Protein AF-A0A920J8P7-F1 (afdb_monomer_lite)

Sequence (78 aa):
MIVGLYLLLQALDGNLLVPILFSDAVKLHPVVIMLAVFVFGGIFGFWGAFFSIPLATFIKAVWNSWPSTSAIMKIRCL

Secondary structure (DSSP, 8-state):
-HHHHHHHHHHHIIIIIHHHHHHHS-SS-THHHHHHHHHHHHHHTHHHHHHHHHHHHHHHHHHHHS--S-GGGSSTT-

Radius of gyration: 18.2 Å; chains: 1; bounding box: 36×25×57 Å

pLDDT: mean 71.9, std 11.52, range [48.06, 86.56]

Foldseek 3Di:
DVVVVVVVCCCCCVVPVVVVVVVPLDPDDPVLLVVQCCVQCVVPNPVSNVVSVVVVVVVSVVVVVPDPPPVPPPPVPD

Structure (mmCIF, N/CA/C/O backbone):
data_AF-A0A920J8P7-F1
#
_entry.id   AF-A0A920J8P7-F1
#
loop_
_atom_site.group_PDB
_atom_site.id
_atom_site.type_symbol
_atom_site.label_atom_id
_atom_site.label_alt_id
_atom_site.label_comp_id
_atom_site.label_asym_id
_atom_site.label_entity_id
_atom_site.label_seq_id
_atom_site.pdbx_PDB_ins_code
_atom_site.Cartn_x
_atom_site.Cartn_y
_atom_site.Cartn_z
_atom_site.occupancy
_atom_site.B_iso_or_equiv
_atom_site.auth_seq_id
_atom_site.auth_comp_id
_atom_site.auth_asym_id
_atom_site.auth_atom_id
_atom_site.pdbx_PDB_model_num
ATOM 1 N N . MET A 1 1 ? 24.240 -7.151 -13.673 1.00 67.19 1 MET A N 1
ATOM 2 C CA . MET A 1 1 ? 24.437 -8.008 -12.476 1.00 67.19 1 MET A CA 1
ATOM 3 C C . MET A 1 1 ? 23.506 -7.651 -11.318 1.00 67.19 1 MET A C 1
ATOM 5 O O . MET A 1 1 ? 23.157 -8.535 -10.556 1.00 67.19 1 MET A O 1
ATOM 9 N N . ILE A 1 2 ? 23.022 -6.410 -11.226 1.00 80.19 2 ILE A N 1
ATOM 10 C CA . ILE A 1 2 ? 22.105 -5.964 -10.162 1.00 80.19 2 ILE A CA 1
ATOM 11 C C . ILE A 1 2 ? 20.702 -6.603 -10.307 1.00 80.19 2 ILE A C 1
ATOM 13 O O . ILE A 1 2 ? 20.083 -6.988 -9.322 1.00 80.19 2 ILE A O 1
ATOM 17 N N . VAL A 1 3 ? 20.244 -6.819 -11.547 1.00 85.88 3 VAL A N 1
ATOM 18 C CA . VAL A 1 3 ? 18.909 -7.373 -11.856 1.00 85.88 3 VAL A CA 1
ATOM 19 C C . VAL A 1 3 ? 18.708 -8.800 -11.322 1.00 85.88 3 VAL A C 1
ATOM 21 O O . VAL A 1 3 ? 17.632 -9.114 -10.830 1.00 85.88 3 VAL A O 1
ATOM 24 N N . GLY A 1 4 ? 19.737 -9.655 -11.351 1.00 86.56 4 GLY A N 1
ATOM 25 C CA . GLY A 1 4 ? 19.620 -11.040 -10.869 1.00 86.56 4 GLY A CA 1
ATOM 26 C C . GLY A 1 4 ? 19.405 -11.139 -9.355 1.00 86.56 4 GLY A C 1
ATOM 27 O O . GLY A 1 4 ? 18.611 -11.957 -8.901 1.00 86.56 4 GLY A O 1
ATOM 28 N N . LEU A 1 5 ? 20.057 -10.263 -8.582 1.00 83.25 5 LEU A N 1
ATOM 29 C CA . LEU A 1 5 ? 19.888 -10.199 -7.129 1.00 83.25 5 LEU A CA 1
ATOM 30 C C . LEU A 1 5 ? 18.501 -9.653 -6.752 1.00 83.25 5 LEU A C 1
ATOM 32 O O . LEU A 1 5 ? 17.855 -10.192 -5.857 1.00 83.25 5 LEU A O 1
ATOM 36 N N . TYR A 1 6 ? 18.018 -8.637 -7.480 1.00 84.12 6 TYR A N 1
ATOM 37 C CA . TYR A 1 6 ? 16.667 -8.099 -7.299 1.00 84.12 6 TYR A CA 1
ATOM 38 C C . TYR A 1 6 ? 15.577 -9.121 -7.617 1.00 84.12 6 TYR A C 1
ATOM 40 O O . TYR A 1 6 ? 14.600 -9.184 -6.885 1.00 84.12 6 TYR A O 1
ATOM 48 N N . LEU A 1 7 ? 15.739 -9.943 -8.659 1.00 83.19 7 LEU A N 1
ATOM 49 C CA . LEU A 1 7 ? 14.772 -10.998 -8.981 1.00 83.19 7 LEU A CA 1
ATOM 50 C C . LEU A 1 7 ? 14.703 -12.074 -7.890 1.00 83.19 7 LEU A C 1
ATOM 52 O O . LEU A 1 7 ? 13.620 -12.572 -7.592 1.00 83.19 7 LEU A O 1
ATOM 56 N N . LEU A 1 8 ? 15.839 -12.404 -7.268 1.00 82.31 8 LEU A N 1
ATOM 57 C CA . LEU A 1 8 ? 15.885 -13.367 -6.171 1.00 82.31 8 LEU A CA 1
ATOM 58 C C . LEU A 1 8 ? 15.203 -12.817 -4.910 1.00 82.31 8 LEU A C 1
ATOM 60 O O . LEU A 1 8 ? 14.386 -13.516 -4.316 1.00 82.31 8 LEU A O 1
ATOM 64 N N . LEU A 1 9 ? 15.486 -11.557 -4.546 1.00 81.62 9 LEU A N 1
ATOM 65 C CA . LEU A 1 9 ? 14.775 -10.865 -3.465 1.00 81.62 9 LEU A CA 1
ATOM 66 C C . LEU A 1 9 ? 13.283 -10.756 -3.782 1.00 81.62 9 LEU A C 1
ATOM 68 O O . LEU A 1 9 ? 12.467 -11.138 -2.966 1.00 81.62 9 LEU A O 1
ATOM 72 N N . GLN A 1 10 ? 12.899 -10.328 -4.984 1.00 75.81 10 GLN A N 1
ATOM 73 C CA . GLN A 1 10 ? 11.492 -10.170 -5.355 1.00 75.81 10 GLN A CA 1
ATOM 74 C C . GLN A 1 10 ? 10.720 -11.496 -5.308 1.00 75.81 10 GLN A C 1
ATOM 76 O O . GLN A 1 10 ? 9.548 -11.500 -4.940 1.00 75.81 10 GLN A O 1
ATOM 81 N N . ALA A 1 11 ? 11.364 -12.621 -5.627 1.00 79.44 11 ALA A N 1
ATOM 82 C CA . ALA A 1 11 ? 10.763 -13.944 -5.493 1.00 79.44 11 ALA A CA 1
ATOM 83 C C . ALA A 1 11 ? 10.626 -14.384 -4.023 1.00 79.44 11 ALA A C 1
ATOM 85 O O . ALA A 1 11 ? 9.589 -14.925 -3.646 1.00 79.44 11 ALA A O 1
ATOM 86 N N . LEU A 1 12 ? 11.637 -14.141 -3.181 1.00 78.75 12 LEU A N 1
ATOM 87 C CA . LEU A 1 12 ? 11.610 -14.503 -1.757 1.00 78.75 12 LEU A CA 1
ATOM 88 C C . LEU A 1 12 ? 10.682 -13.585 -0.944 1.00 78.75 12 LEU A C 1
ATOM 90 O O . LEU A 1 12 ? 9.814 -14.055 -0.202 1.00 78.75 12 LEU A O 1
ATOM 94 N N . ASP A 1 13 ? 10.832 -12.277 -1.138 1.00 71.19 13 ASP A N 1
ATOM 95 C CA . ASP A 1 13 ? 10.049 -11.231 -0.494 1.00 71.19 13 ASP A CA 1
ATOM 96 C C . ASP A 1 13 ? 8.595 -11.243 -0.988 1.00 71.19 13 ASP A C 1
ATOM 98 O O . ASP A 1 13 ? 7.664 -11.168 -0.188 1.00 71.19 13 ASP A O 1
ATOM 102 N N . GLY A 1 14 ? 8.380 -11.416 -2.297 1.00 69.69 14 GLY A N 1
ATOM 103 C CA . GLY A 1 14 ? 7.060 -11.387 -2.932 1.00 69.69 14 GLY A CA 1
ATOM 104 C C . GLY A 1 14 ? 6.210 -12.649 -2.754 1.00 69.69 14 GLY A C 1
ATOM 105 O O . GLY A 1 14 ? 4.986 -12.544 -2.774 1.00 69.69 14 GLY A O 1
ATOM 106 N N . ASN A 1 15 ? 6.816 -13.827 -2.562 1.00 72.94 15 ASN A N 1
ATOM 107 C CA . ASN A 1 15 ? 6.082 -15.098 -2.466 1.00 72.94 15 ASN A CA 1
ATOM 108 C C . ASN A 1 15 ? 5.918 -15.619 -1.025 1.00 72.94 15 ASN A C 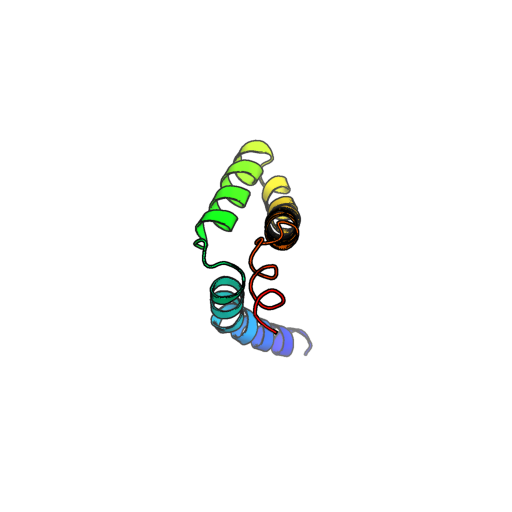1
ATOM 110 O O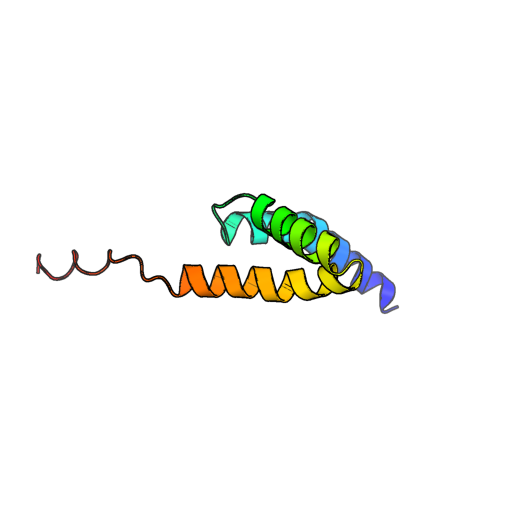 . ASN A 1 15 ? 4.967 -16.347 -0.755 1.00 72.94 15 ASN A O 1
ATOM 114 N N . LEU A 1 16 ? 6.819 -15.264 -0.097 1.00 70.38 16 LEU A N 1
ATOM 115 C CA . LEU A 1 16 ? 6.808 -15.769 1.288 1.00 70.38 16 LEU A CA 1
ATOM 116 C C . LEU A 1 16 ? 6.649 -14.653 2.327 1.00 70.38 16 LEU A C 1
ATOM 118 O O . LEU A 1 16 ? 5.847 -14.779 3.253 1.00 70.38 16 LEU A O 1
ATOM 122 N N . LEU A 1 17 ? 7.372 -13.542 2.156 1.00 66.06 17 LEU A N 1
ATOM 123 C CA . LEU A 1 17 ? 7.327 -12.417 3.092 1.00 66.06 17 LEU A CA 1
ATOM 124 C C . LEU A 1 17 ? 6.020 -11.631 2.971 1.00 66.06 17 LEU A C 1
ATOM 126 O O . LEU A 1 17 ? 5.456 -11.267 3.991 1.00 66.06 17 LEU A O 1
ATOM 130 N N . VAL A 1 18 ? 5.482 -11.445 1.761 1.00 67.88 18 VAL A N 1
ATOM 131 C CA . VAL A 1 18 ? 4.150 -10.854 1.528 1.00 67.88 18 VAL A CA 1
ATOM 132 C C . VAL A 1 18 ? 3.056 -11.581 2.333 1.00 67.88 18 VAL A C 1
ATOM 134 O O . VAL A 1 18 ? 2.454 -10.942 3.198 1.00 67.88 18 VAL A O 1
ATOM 137 N N . PRO A 1 19 ? 2.791 -12.891 2.154 1.00 64.69 19 PRO A N 1
ATOM 138 C CA . PRO A 1 19 ? 1.725 -13.558 2.900 1.00 64.69 19 PRO A CA 1
ATOM 139 C C . PRO A 1 19 ? 1.981 -13.602 4.413 1.00 64.69 19 PRO A C 1
ATOM 141 O O . PRO A 1 19 ? 1.031 -13.443 5.170 1.00 64.69 19 PRO A O 1
ATOM 144 N N . ILE A 1 20 ? 3.231 -13.738 4.874 1.00 68.19 20 ILE A N 1
ATOM 145 C CA . ILE A 1 20 ? 3.563 -13.740 6.311 1.00 68.19 20 ILE A CA 1
ATOM 146 C C . ILE A 1 20 ? 3.383 -12.353 6.948 1.00 68.19 20 ILE A C 1
ATOM 148 O O . ILE A 1 20 ? 2.735 -12.242 7.987 1.00 68.19 20 ILE A O 1
ATOM 152 N N . LEU A 1 21 ? 3.874 -11.277 6.323 1.00 66.62 21 LEU A N 1
ATOM 153 C CA . LEU A 1 21 ? 3.763 -9.915 6.864 1.00 66.62 21 LEU A CA 1
ATOM 154 C C . LEU A 1 21 ? 2.307 -9.420 6.864 1.00 66.62 21 LEU A C 1
ATOM 156 O O . LEU A 1 21 ? 1.899 -8.706 7.780 1.00 66.62 21 LEU A O 1
ATOM 160 N N . PHE A 1 22 ? 1.511 -9.825 5.867 1.00 53.69 22 PHE A N 1
ATOM 161 C CA . PHE A 1 22 ? 0.074 -9.541 5.808 1.00 53.69 22 PHE A CA 1
ATOM 162 C C . PHE A 1 22 ? -0.777 -10.485 6.673 1.00 53.69 22 PHE A C 1
ATOM 164 O O . PHE A 1 22 ? -1.897 -10.119 7.020 1.00 53.69 22 PHE A O 1
ATOM 171 N N . SER A 1 23 ? -0.253 -11.652 7.065 1.00 55.34 23 SER A N 1
ATOM 172 C CA . SER A 1 23 ? -0.901 -12.582 8.001 1.00 55.34 23 SER A CA 1
ATOM 173 C C . SER A 1 23 ? -0.706 -12.173 9.464 1.00 55.34 23 SER A C 1
ATOM 175 O O . SER A 1 23 ? -1.609 -12.371 10.275 1.00 55.34 23 SER A O 1
ATOM 177 N N . ASP A 1 24 ? 0.450 -11.606 9.817 1.00 59.41 24 ASP A N 1
ATOM 178 C CA . ASP A 1 24 ? 0.763 -11.233 11.205 1.00 59.41 24 ASP A CA 1
ATOM 179 C C . ASP A 1 24 ? 0.304 -9.808 11.557 1.00 59.41 24 ASP A C 1
ATOM 181 O O . ASP A 1 24 ? -0.223 -9.555 12.640 1.00 59.41 24 ASP A O 1
ATOM 185 N N . ALA A 1 25 ? 0.443 -8.849 10.633 1.00 54.59 25 ALA A N 1
ATOM 186 C CA . ALA A 1 25 ? 0.152 -7.446 10.935 1.00 54.59 25 ALA A CA 1
ATOM 187 C C . ALA A 1 25 ? -1.346 -7.124 11.054 1.00 54.59 25 ALA A C 1
ATOM 189 O O . ALA A 1 25 ? -1.693 -6.046 11.542 1.00 54.59 25 ALA A O 1
ATOM 190 N N . VAL A 1 26 ? -2.235 -8.005 10.587 1.00 48.06 26 VAL A N 1
ATOM 191 C CA . VAL A 1 26 ? -3.676 -7.756 10.617 1.00 48.06 26 VAL A CA 1
ATOM 192 C C . VAL A 1 26 ? -4.440 -9.077 10.607 1.00 48.06 26 VAL A C 1
ATOM 194 O O . VAL A 1 26 ? -4.697 -9.664 9.562 1.00 48.06 26 VAL A O 1
ATOM 197 N N . LYS A 1 27 ? -4.974 -9.480 11.763 1.00 49.03 27 LYS A N 1
ATOM 198 C CA . LYS A 1 27 ? -6.100 -10.434 11.851 1.00 49.03 27 LYS A CA 1
ATOM 199 C C . LYS A 1 27 ? -7.399 -9.905 11.197 1.00 49.03 27 LYS A C 1
ATOM 201 O O . LYS A 1 27 ? -8.478 -10.424 11.462 1.00 49.03 27 LYS A O 1
ATOM 206 N N . LEU A 1 28 ? -7.301 -8.884 10.343 1.00 53.69 28 LEU A N 1
ATOM 207 C CA . LEU A 1 28 ? -8.338 -8.330 9.484 1.00 53.69 28 LEU A CA 1
ATOM 208 C C . LEU A 1 28 ? -7.857 -8.455 8.032 1.00 53.69 28 LEU A C 1
ATOM 210 O O . LEU A 1 28 ? -7.051 -7.667 7.552 1.00 53.69 28 LEU A O 1
ATOM 214 N N . HIS A 1 29 ? -8.354 -9.516 7.404 1.00 55.38 29 HIS A N 1
ATOM 215 C CA . HIS A 1 29 ? -8.323 -9.923 6.000 1.00 55.38 29 HIS A CA 1
ATOM 216 C C . HIS A 1 29 ? -7.640 -8.956 4.986 1.00 55.38 29 HIS A C 1
ATOM 218 O O . HIS A 1 29 ? -7.993 -7.774 4.947 1.00 55.38 29 HIS A O 1
ATOM 224 N N . PRO A 1 30 ? -6.822 -9.463 4.030 1.00 66.69 30 PRO A N 1
ATOM 225 C CA . PRO A 1 30 ? -6.263 -8.739 2.860 1.00 66.69 30 PRO A CA 1
ATOM 226 C C . PRO A 1 30 ? -7.247 -7.852 2.066 1.00 66.69 30 PRO A C 1
ATOM 228 O O . PRO A 1 30 ? -6.857 -7.003 1.266 1.00 66.69 30 PRO A O 1
ATOM 231 N N . VAL A 1 31 ? -8.537 -8.035 2.330 1.00 71.56 31 VAL A N 1
ATOM 232 C CA . VAL A 1 31 ? -9.654 -7.160 1.978 1.00 71.56 31 VAL A CA 1
ATOM 233 C C . VAL A 1 31 ? -9.399 -5.692 2.321 1.00 71.56 31 VAL A C 1
ATOM 235 O O . VAL A 1 31 ? -9.816 -4.853 1.540 1.00 71.56 31 VAL A O 1
ATOM 238 N N . VAL A 1 32 ? -8.706 -5.340 3.412 1.00 72.31 32 VAL A N 1
ATOM 239 C CA . VAL A 1 32 ? -8.460 -3.917 3.750 1.00 72.31 32 VAL A CA 1
ATOM 240 C C . VAL A 1 32 ? -7.608 -3.226 2.680 1.00 72.31 32 VAL A C 1
ATOM 242 O O . VAL A 1 32 ? -7.886 -2.093 2.296 1.00 72.31 32 VAL A O 1
ATOM 245 N N . ILE A 1 33 ? -6.607 -3.927 2.145 1.00 75.69 33 ILE A N 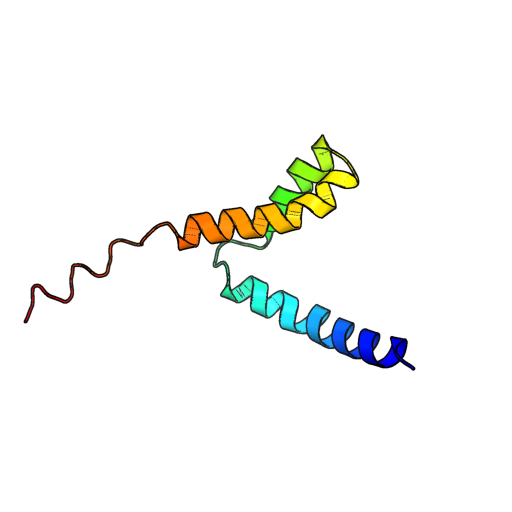1
ATOM 246 C CA . ILE A 1 33 ? -5.728 -3.405 1.090 1.00 75.69 33 ILE A CA 1
ATOM 247 C C . ILE A 1 33 ? -6.489 -3.352 -0.234 1.00 75.69 33 ILE A C 1
ATOM 249 O O . ILE A 1 33 ? -6.453 -2.337 -0.924 1.00 75.69 33 ILE A O 1
ATOM 253 N N . MET A 1 34 ? -7.231 -4.415 -0.556 1.00 76.81 34 MET A N 1
ATOM 254 C CA . MET A 1 34 ? -8.095 -4.457 -1.738 1.00 76.81 34 MET A CA 1
ATOM 255 C C . MET A 1 34 ? -9.150 -3.341 -1.714 1.00 76.81 34 MET A C 1
ATOM 257 O O . MET A 1 34 ? -9.351 -2.683 -2.728 1.00 76.81 34 MET A O 1
ATOM 261 N N . LEU A 1 35 ? -9.775 -3.065 -0.565 1.00 79.38 35 LEU A N 1
ATOM 262 C CA . LEU A 1 35 ? -10.734 -1.969 -0.392 1.00 79.38 35 LEU A CA 1
ATOM 263 C C . LEU A 1 35 ? -10.065 -0.602 -0.535 1.00 79.38 35 LEU A C 1
ATOM 265 O O . LEU A 1 35 ? -10.611 0.258 -1.220 1.00 79.38 35 LEU A O 1
ATOM 269 N N . ALA A 1 36 ? -8.885 -0.400 0.060 1.00 81.06 36 ALA A N 1
ATOM 270 C CA . ALA A 1 36 ? -8.136 0.846 -0.088 1.00 81.06 36 ALA A CA 1
ATOM 271 C C . ALA A 1 36 ? -7.810 1.133 -1.564 1.00 81.06 36 ALA A C 1
ATOM 273 O O .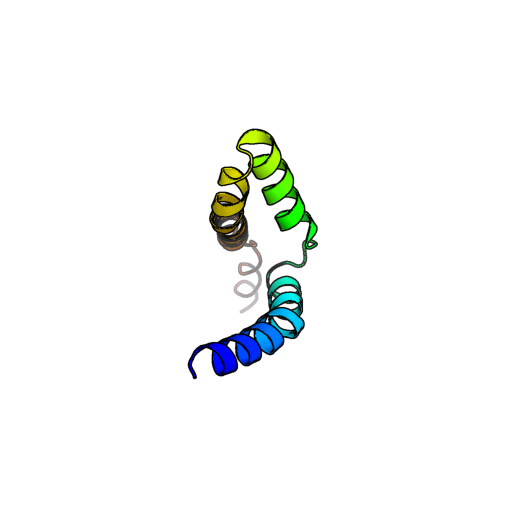 ALA A 1 36 ? -8.083 2.231 -2.046 1.00 81.06 36 ALA A O 1
ATOM 274 N N . VAL A 1 37 ? -7.314 0.127 -2.295 1.00 80.69 37 VAL A N 1
ATOM 275 C CA . VAL A 1 37 ? -6.997 0.234 -3.728 1.00 80.69 37 VAL A CA 1
ATOM 276 C C . VAL A 1 37 ? -8.253 0.405 -4.575 1.00 80.69 37 VAL A C 1
ATOM 278 O O . VAL A 1 37 ? -8.231 1.172 -5.529 1.00 80.69 37 VAL A O 1
ATOM 281 N N . PHE A 1 38 ? -9.361 -0.253 -4.242 1.00 83.56 38 PHE A N 1
ATOM 282 C CA . PHE A 1 38 ? -10.609 -0.120 -4.993 1.00 83.56 38 PHE A CA 1
ATOM 283 C C . PHE A 1 38 ? -11.221 1.278 -4.838 1.00 83.56 38 PHE A C 1
ATOM 285 O O . PHE A 1 38 ? -11.611 1.898 -5.825 1.00 83.56 38 PHE A O 1
ATOM 292 N N . VAL A 1 39 ? -11.247 1.811 -3.613 1.00 83.50 39 VAL A N 1
ATOM 293 C CA . VAL A 1 39 ? -11.775 3.151 -3.330 1.00 83.50 39 VAL A CA 1
ATOM 294 C C . VAL A 1 39 ? -10.874 4.226 -3.939 1.00 83.50 39 VAL A C 1
ATOM 296 O O . VAL A 1 39 ? -11.353 5.066 -4.696 1.00 83.50 39 VAL A O 1
ATOM 299 N N . PHE A 1 40 ? -9.564 4.199 -3.677 1.00 82.56 40 PHE A N 1
ATOM 300 C CA . PHE A 1 40 ? -8.665 5.229 -4.209 1.00 82.56 40 PHE A CA 1
ATOM 301 C C . PHE A 1 40 ? -8.377 5.059 -5.700 1.00 82.56 40 PHE A C 1
ATOM 303 O O . PHE A 1 40 ? -8.338 6.049 -6.428 1.00 82.56 40 PHE A O 1
ATOM 310 N N . GLY A 1 41 ? -8.205 3.826 -6.172 1.00 84.06 41 GLY A N 1
ATOM 311 C CA . GLY A 1 41 ? -8.016 3.515 -7.587 1.00 84.06 41 GLY A CA 1
ATOM 312 C C . GLY A 1 41 ? -9.257 3.809 -8.429 1.00 84.06 41 GLY A C 1
ATOM 313 O O . GLY A 1 41 ? -9.118 4.245 -9.566 1.00 84.06 41 GLY A O 1
ATOM 314 N N . GLY A 1 42 ? -10.464 3.662 -7.873 1.00 83.19 42 GLY A N 1
ATOM 315 C CA . GLY A 1 42 ? -11.703 4.059 -8.544 1.00 83.19 42 GLY A CA 1
ATOM 316 C C . GLY A 1 42 ? -11.884 5.578 -8.643 1.00 83.19 42 GLY A C 1
ATOM 317 O O . GLY A 1 42 ? -12.344 6.068 -9.669 1.00 83.19 42 GLY A O 1
ATOM 318 N N . ILE A 1 43 ? -11.495 6.330 -7.604 1.00 83.06 43 ILE A N 1
ATOM 319 C CA . ILE A 1 43 ? -11.697 7.790 -7.543 1.00 83.06 43 ILE A CA 1
ATOM 320 C C . ILE A 1 43 ? -10.601 8.561 -8.299 1.00 83.06 43 ILE A C 1
ATOM 322 O O . ILE A 1 43 ? -10.900 9.537 -8.982 1.00 83.06 43 ILE A O 1
ATOM 326 N N . PHE A 1 44 ? -9.336 8.137 -8.197 1.00 83.81 44 PHE A N 1
ATOM 327 C CA . PHE A 1 44 ? -8.177 8.846 -8.766 1.00 83.81 44 PHE A CA 1
ATOM 328 C C . PHE A 1 44 ? -7.484 8.091 -9.915 1.00 83.81 44 PHE A C 1
ATOM 330 O O . PHE A 1 44 ? -6.494 8.577 -10.469 1.00 83.81 44 PHE A O 1
ATOM 337 N N . GLY A 1 45 ? -7.960 6.898 -10.283 1.00 82.00 45 GLY A N 1
ATOM 338 C CA . GLY A 1 45 ? -7.341 6.074 -11.320 1.00 82.00 45 GLY A CA 1
ATOM 339 C C . GLY A 1 45 ? -5.949 5.581 -10.916 1.00 82.00 45 GLY A C 1
ATOM 340 O O . GLY A 1 45 ? -5.711 5.163 -9.782 1.00 82.00 45 GLY A O 1
ATOM 341 N N . PHE A 1 46 ? -4.995 5.666 -11.846 1.00 79.00 46 PHE A N 1
ATOM 342 C CA . PHE A 1 46 ? -3.612 5.209 -11.648 1.00 79.00 46 PHE A CA 1
ATOM 343 C C . PHE A 1 46 ? -2.907 5.884 -10.456 1.00 79.00 46 PHE A C 1
ATOM 345 O O . PHE A 1 46 ? -2.116 5.254 -9.756 1.00 79.00 46 PHE A O 1
ATOM 352 N N . TRP A 1 47 ? -3.240 7.144 -10.165 1.00 82.69 47 TRP A N 1
ATOM 353 C CA . TRP A 1 47 ? -2.703 7.870 -9.008 1.00 82.69 47 TRP A CA 1
ATOM 354 C C . TRP A 1 47 ? -3.243 7.405 -7.657 1.00 82.69 47 TRP A C 1
ATOM 356 O O . TRP A 1 47 ? -2.544 7.519 -6.650 1.00 82.69 47 TRP A O 1
ATOM 366 N N . GLY A 1 48 ? -4.417 6.778 -7.625 1.00 81.75 48 GLY A N 1
ATOM 367 C CA . GLY A 1 48 ? -4.966 6.193 -6.404 1.00 81.75 48 GLY A CA 1
ATOM 368 C C . GLY A 1 48 ? -4.183 4.980 -5.891 1.00 81.75 48 GLY A C 1
ATOM 369 O O . GLY A 1 48 ? -4.102 4.752 -4.681 1.00 81.75 48 GLY A O 1
ATOM 370 N N . ALA A 1 49 ? -3.546 4.225 -6.790 1.00 81.00 49 ALA A N 1
ATOM 371 C CA . ALA A 1 49 ? -2.793 3.025 -6.426 1.00 81.00 49 ALA A CA 1
ATOM 372 C C . ALA A 1 49 ? -1.563 3.349 -5.557 1.00 81.00 49 ALA A C 1
ATOM 374 O O . ALA A 1 49 ? -1.314 2.671 -4.562 1.00 81.00 49 ALA A O 1
ATOM 375 N N . PHE A 1 50 ? -0.841 4.432 -5.863 1.00 82.75 50 PHE A N 1
ATOM 376 C CA . PHE A 1 50 ? 0.312 4.869 -5.065 1.00 82.75 50 PHE A CA 1
ATOM 377 C C . PHE A 1 50 ? -0.092 5.347 -3.669 1.00 82.75 50 PHE A C 1
ATOM 379 O O . PHE A 1 50 ? 0.607 5.077 -2.694 1.00 82.75 50 PHE A O 1
ATOM 386 N N . PHE A 1 51 ? -1.247 6.005 -3.553 1.00 82.81 51 PHE A N 1
ATOM 387 C CA . PHE A 1 51 ? -1.741 6.529 -2.278 1.00 82.81 51 PHE A CA 1
ATOM 388 C C . PHE A 1 51 ? -2.326 5.447 -1.352 1.00 82.81 51 PHE A C 1
ATOM 390 O O . PHE A 1 51 ? -2.467 5.656 -0.146 1.00 82.81 51 PHE A O 1
ATOM 397 N N . SER A 1 52 ? -2.586 4.252 -1.888 1.00 82.75 52 SER A N 1
ATOM 398 C CA . SER A 1 52 ? -3.079 3.105 -1.119 1.00 82.75 52 SER A CA 1
ATOM 399 C C . SER A 1 52 ? -2.045 2.582 -0.109 1.00 82.75 52 SER A C 1
ATOM 401 O O . SER A 1 52 ? -2.417 2.099 0.960 1.00 82.75 52 SER A O 1
ATOM 403 N N . ILE A 1 53 ? -0.745 2.732 -0.404 1.00 81.69 53 ILE A N 1
ATOM 404 C CA . ILE A 1 53 ? 0.361 2.303 0.471 1.00 81.69 53 ILE A CA 1
ATOM 405 C C . ILE A 1 53 ? 0.435 3.177 1.748 1.00 81.69 53 ILE A C 1
ATOM 407 O O . ILE A 1 53 ? 0.393 2.621 2.855 1.00 81.69 53 ILE A O 1
ATOM 411 N N . PRO A 1 54 ? 0.471 4.527 1.655 1.00 82.62 54 PRO A N 1
ATOM 412 C CA . PRO A 1 54 ? 0.314 5.404 2.815 1.00 82.62 54 PRO A CA 1
ATOM 413 C C . PRO A 1 54 ? -0.954 5.120 3.624 1.00 82.62 54 PRO A C 1
ATOM 415 O O . PRO A 1 54 ? -0.901 5.091 4.852 1.00 82.62 54 PRO A O 1
ATOM 418 N N . LEU A 1 55 ? -2.088 4.870 2.959 1.00 83.69 55 LEU A N 1
ATOM 419 C CA . LEU A 1 55 ? -3.372 4.677 3.634 1.00 83.69 55 LEU A CA 1
ATOM 420 C C . LEU A 1 55 ? -3.424 3.380 4.455 1.00 83.69 55 LEU A C 1
ATOM 422 O O . LEU A 1 55 ? -3.901 3.389 5.588 1.00 83.69 55 LEU A O 1
ATOM 426 N N . ALA A 1 56 ? -2.874 2.282 3.929 1.00 79.06 56 ALA A N 1
ATOM 427 C CA . ALA A 1 56 ? -2.724 1.039 4.687 1.00 79.06 56 ALA A CA 1
ATOM 428 C C . ALA A 1 56 ? -1.875 1.256 5.953 1.00 79.06 56 ALA A C 1
ATOM 430 O O . ALA A 1 56 ? -2.192 0.742 7.028 1.00 79.06 56 ALA A O 1
ATOM 431 N N . THR A 1 57 ? -0.832 2.083 5.839 1.00 79.75 57 THR A N 1
ATOM 432 C CA . THR A 1 57 ? 0.041 2.455 6.960 1.00 79.75 57 THR A CA 1
ATOM 433 C C . THR A 1 57 ? -0.696 3.331 7.975 1.00 79.75 57 THR A C 1
ATOM 435 O O . THR A 1 57 ? -0.550 3.127 9.177 1.00 79.75 57 THR A O 1
ATOM 438 N N . PHE A 1 58 ? -1.543 4.252 7.509 1.00 83.25 58 PHE A N 1
ATOM 439 C CA . PHE A 1 58 ? -2.378 5.104 8.354 1.00 83.25 58 PHE A CA 1
ATOM 440 C C . PHE A 1 58 ? -3.399 4.297 9.161 1.00 83.25 58 PHE A C 1
ATOM 442 O O . PHE A 1 58 ? -3.461 4.444 10.376 1.00 83.25 58 PHE A O 1
ATOM 449 N N . ILE A 1 59 ? -4.147 3.392 8.524 1.00 79.00 59 ILE A N 1
ATOM 450 C CA . ILE A 1 59 ? -5.128 2.536 9.213 1.00 79.00 59 ILE A CA 1
ATOM 451 C C . ILE A 1 59 ? -4.431 1.664 10.263 1.00 79.00 59 ILE A C 1
ATOM 453 O O . ILE A 1 59 ? -4.896 1.564 11.398 1.00 79.00 59 ILE A O 1
ATOM 457 N N . LYS A 1 60 ? -3.271 1.087 9.915 1.00 70.75 60 LYS A N 1
ATOM 458 C CA . LYS A 1 60 ? -2.449 0.322 10.858 1.00 70.75 60 LYS A CA 1
ATOM 459 C C . LYS A 1 60 ? -1.980 1.184 12.031 1.00 70.75 60 LYS A C 1
ATOM 461 O O . LYS A 1 60 ? -2.037 0.729 13.169 1.00 70.75 60 LYS A O 1
ATOM 466 N N . ALA A 1 61 ? -1.540 2.415 11.775 1.00 80.50 61 ALA A N 1
ATOM 467 C CA . ALA A 1 61 ? -1.130 3.348 12.819 1.00 80.50 61 ALA A CA 1
ATOM 468 C C . ALA A 1 61 ? -2.303 3.733 13.727 1.00 80.50 61 ALA A C 1
ATOM 470 O O . ALA A 1 61 ? -2.133 3.731 14.940 1.00 80.50 61 ALA A O 1
ATOM 471 N N . VAL A 1 62 ? -3.493 3.977 13.169 1.00 81.88 62 VAL A N 1
ATOM 472 C CA . VAL A 1 62 ? -4.706 4.279 13.940 1.00 81.88 62 VAL A CA 1
ATOM 473 C C . VAL A 1 62 ? -5.098 3.095 14.822 1.00 81.88 62 VAL A C 1
ATOM 475 O O . VAL A 1 62 ? -5.296 3.282 16.020 1.00 81.88 62 VAL A O 1
ATOM 478 N N . TRP A 1 63 ? -5.133 1.871 14.285 1.00 73.81 63 TRP A N 1
ATOM 479 C CA . TRP A 1 63 ? -5.416 0.678 15.091 1.00 73.81 63 TRP A CA 1
ATOM 480 C C . TRP A 1 63 ? -4.360 0.415 16.159 1.00 73.81 63 TRP A C 1
ATOM 482 O O . TRP A 1 63 ? -4.716 0.095 17.286 1.00 73.81 63 TRP A O 1
ATOM 492 N N . ASN A 1 64 ? -3.077 0.587 15.840 1.00 70.62 64 ASN A N 1
ATOM 493 C CA . ASN A 1 64 ? -2.002 0.447 16.821 1.00 70.62 64 ASN A CA 1
ATOM 494 C C . ASN A 1 64 ? -2.037 1.558 17.883 1.00 70.62 64 ASN A C 1
ATOM 496 O O . ASN A 1 64 ? -1.650 1.341 19.026 1.00 70.62 64 ASN A O 1
ATOM 50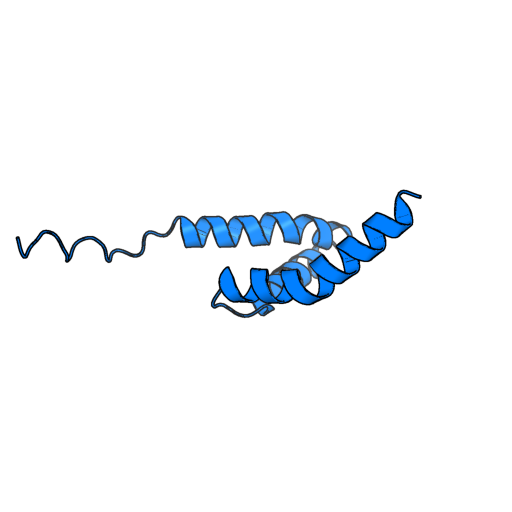0 N N . SER A 1 65 ? -2.503 2.751 17.509 1.00 72.25 65 SER A N 1
ATOM 501 C CA . SER A 1 65 ? -2.693 3.876 18.423 1.00 72.25 65 SER A CA 1
ATOM 502 C C . SER A 1 65 ? -3.963 3.764 19.255 1.00 72.25 65 SER A C 1
ATOM 504 O O . SER A 1 65 ? -4.119 4.546 20.185 1.00 72.25 65 SER A O 1
ATOM 506 N N . TRP A 1 66 ? -4.854 2.814 18.947 1.00 66.06 66 TRP A N 1
ATOM 507 C CA . TRP A 1 66 ? -6.014 2.519 19.771 1.00 66.06 66 TRP A CA 1
ATOM 508 C C . TRP A 1 66 ? -5.563 1.594 20.906 1.00 66.06 66 TRP A C 1
ATOM 510 O O . TRP A 1 66 ? -5.375 0.393 20.687 1.00 66.06 66 TRP A O 1
ATOM 520 N N . PRO A 1 67 ? -5.337 2.117 22.125 1.00 59.19 67 PRO A N 1
ATOM 521 C CA . PRO A 1 67 ? -4.893 1.288 23.225 1.00 59.19 67 PRO A CA 1
ATOM 522 C C . PRO A 1 67 ? -6.029 0.320 23.549 1.00 59.19 67 PRO A C 1
ATOM 524 O O . PRO A 1 67 ? -7.117 0.724 23.959 1.00 59.19 67 PRO A O 1
ATOM 527 N N . SER A 1 68 ? -5.795 -0.979 23.366 1.00 55.97 68 SER A N 1
ATOM 528 C CA . SER A 1 68 ? -6.644 -1.973 24.007 1.00 55.97 68 SER A CA 1
ATOM 529 C C . SER A 1 68 ? -6.424 -1.831 25.508 1.00 55.97 68 SER A C 1
ATOM 531 O O . SER A 1 68 ? -5.382 -2.212 26.047 1.00 55.97 68 SER A O 1
ATOM 533 N N . THR A 1 69 ? -7.397 -1.209 26.165 1.00 53.72 69 THR A N 1
ATOM 534 C CA . THR A 1 69 ? -7.545 -1.049 27.612 1.00 53.72 69 THR A CA 1
ATOM 535 C C . THR A 1 69 ? -7.609 -2.419 28.298 1.00 53.72 69 THR A C 1
ATOM 537 O O . THR A 1 69 ? -8.658 -2.844 28.763 1.00 53.72 69 THR A O 1
ATOM 540 N N . SER A 1 70 ? -6.489 -3.143 28.346 1.00 52.25 70 SER A N 1
ATOM 541 C CA . SER A 1 70 ? -6.386 -4.460 28.996 1.00 52.25 70 SER A CA 1
ATOM 542 C C . SER A 1 70 ? -5.211 -4.561 29.980 1.00 52.25 70 SER A C 1
ATOM 544 O O . SER A 1 70 ? -5.087 -5.555 30.688 1.00 52.25 70 SER A O 1
ATOM 546 N N . ALA A 1 71 ? -4.374 -3.523 30.108 1.00 52.12 71 ALA A N 1
ATOM 547 C CA . ALA A 1 71 ? -3.248 -3.501 31.053 1.00 52.12 71 ALA A CA 1
ATOM 548 C C . ALA A 1 71 ? -3.600 -2.973 32.465 1.00 52.12 71 ALA A C 1
ATOM 550 O O . ALA A 1 71 ? -2.727 -2.888 33.324 1.00 52.12 71 ALA A O 1
ATOM 551 N N . ILE A 1 72 ? -4.866 -2.641 32.742 1.00 51.28 72 ILE A N 1
ATOM 552 C CA . ILE A 1 72 ? -5.308 -2.137 34.061 1.00 51.28 72 ILE A CA 1
ATOM 553 C C . ILE A 1 72 ? -5.571 -3.284 35.064 1.00 51.28 72 ILE A C 1
ATOM 555 O O . ILE A 1 72 ? -5.624 -3.051 36.270 1.00 51.28 72 ILE A O 1
ATOM 559 N N . MET A 1 73 ? -5.680 -4.542 34.614 1.00 53.81 73 MET A N 1
ATOM 560 C CA . MET A 1 73 ? -6.113 -5.658 35.473 1.00 53.81 73 MET A CA 1
ATOM 561 C C . MET A 1 73 ? -4.981 -6.513 36.067 1.00 53.81 73 MET A C 1
ATOM 563 O O . MET A 1 73 ? -5.255 -7.568 36.627 1.00 53.81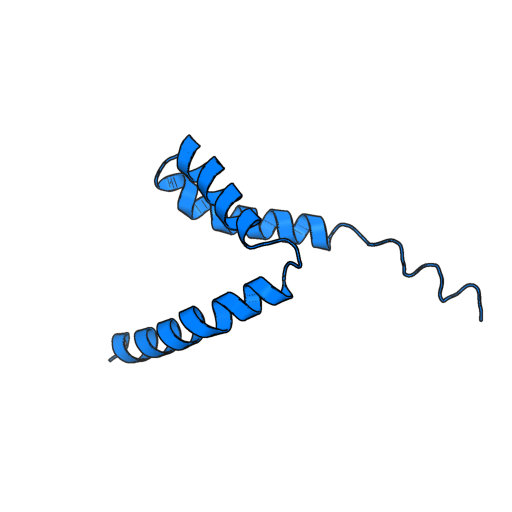 73 MET A O 1
ATOM 567 N N . LYS A 1 74 ? -3.710 -6.086 35.980 1.00 54.94 74 LYS A N 1
ATOM 568 C CA . LYS A 1 74 ? -2.586 -6.825 36.598 1.00 54.94 74 LYS A CA 1
ATOM 569 C C . LYS A 1 74 ? -2.026 -6.192 37.879 1.00 54.94 74 LYS A C 1
ATOM 571 O O . LYS A 1 74 ? -1.345 -6.875 38.629 1.00 54.94 74 LYS A O 1
ATOM 576 N N . ILE A 1 75 ? -2.350 -4.929 38.169 1.00 58.84 75 ILE A N 1
ATOM 577 C CA . ILE A 1 75 ? -1.816 -4.190 39.336 1.00 58.84 75 ILE A CA 1
ATOM 578 C C . ILE A 1 75 ? -2.786 -4.183 40.531 1.00 58.84 75 ILE A C 1
ATOM 580 O O . ILE A 1 75 ? -2.388 -3.889 41.647 1.00 58.84 75 ILE A O 1
ATOM 584 N N . ARG A 1 76 ? -4.061 -4.552 40.346 1.00 56.03 76 ARG A N 1
ATOM 585 C CA . ARG A 1 76 ? -5.037 -4.605 41.454 1.00 56.03 76 ARG A CA 1
ATOM 586 C C . ARG A 1 76 ? -4.914 -5.870 42.325 1.00 56.03 76 ARG A C 1
ATOM 588 O O . ARG A 1 76 ? -5.551 -5.929 43.368 1.00 56.03 76 ARG A O 1
ATOM 595 N N . CYS A 1 77 ? -4.120 -6.859 41.907 1.00 56.56 77 CYS A N 1
ATOM 596 C CA . CYS A 1 77 ? -3.941 -8.138 42.610 1.00 56.56 77 CYS A CA 1
ATOM 597 C C . CYS A 1 77 ? -2.545 -8.334 43.232 1.00 56.56 77 CYS A C 1
ATOM 599 O O . CYS A 1 77 ? -2.187 -9.478 43.506 1.00 56.56 77 CYS A O 1
ATOM 601 N N . LEU A 1 78 ? -1.763 -7.269 43.449 1.00 60.56 78 LEU A N 1
ATOM 602 C CA . LEU A 1 78 ? -0.488 -7.343 44.175 1.00 60.56 78 LEU A CA 1
ATOM 603 C C . LEU A 1 78 ? -0.428 -6.283 45.276 1.00 60.56 78 LEU A C 1
ATOM 605 O O . LEU A 1 78 ? -0.855 -5.141 44.994 1.00 60.56 78 LEU A O 1
#